Protein AF-A0A258C5B0-F1 (afdb_monomer_lite)

Foldseek 3Di:
DQDQWDWDDDPVGIDIDGDPPPPNDDDDHPVNDPFCQVVLLVLLVVVVVDPDADQAEGEEELVVDPVSDDDVVRVVVVVVSSVVSPHDDHHYYHYDPVPPDPPPPPPPDPDDDD

Structure (mmCIF, N/CA/C/O backbone):
data_AF-A0A258C5B0-F1
#
_entry.id   AF-A0A258C5B0-F1
#
loop_
_atom_site.group_PDB
_atom_site.id
_atom_site.type_symbol
_atom_site.label_atom_id
_atom_site.label_alt_id
_atom_site.label_comp_id
_atom_site.label_asym_id
_atom_site.label_entity_id
_atom_site.label_seq_id
_atom_site.pdbx_PDB_ins_code
_atom_site.Cartn_x
_atom_site.Cartn_y
_atom_site.Cartn_z
_atom_site.occupancy
_atom_site.B_iso_or_equiv
_atom_site.auth_seq_id
_atom_site.auth_comp_id
_atom_site.auth_asym_id
_atom_site.auth_atom_id
_atom_site.pdbx_PDB_model_num
ATOM 1 N N . PRO A 1 1 ? 4.968 0.214 8.448 1.00 88.44 1 PRO A N 1
ATOM 2 C CA . PRO A 1 1 ? 5.371 1.643 8.610 1.00 88.44 1 PRO A CA 1
ATOM 3 C C . PRO A 1 1 ? 6.488 1.985 7.611 1.00 88.44 1 PRO A C 1
ATOM 5 O O . PRO A 1 1 ? 7.158 1.056 7.187 1.00 88.44 1 PRO A O 1
ATOM 8 N N . ARG A 1 2 ? 6.711 3.248 7.202 1.00 89.88 2 ARG A N 1
ATOM 9 C CA . ARG A 1 2 ? 7.831 3.568 6.277 1.00 89.88 2 ARG A CA 1
ATOM 10 C C . ARG A 1 2 ? 9.208 3.454 6.939 1.00 89.88 2 ARG A C 1
ATOM 12 O O . ARG A 1 2 ? 10.142 2.991 6.307 1.00 89.88 2 ARG A O 1
ATOM 19 N N . GLY A 1 3 ? 9.292 3.819 8.212 1.00 92.31 3 GLY A N 1
ATOM 20 C CA . GLY A 1 3 ? 10.457 3.642 9.073 1.00 92.31 3 GLY A CA 1
ATOM 21 C C . GLY A 1 3 ? 10.015 3.570 10.534 1.00 92.31 3 GLY A C 1
ATOM 22 O O . GLY A 1 3 ? 8.847 3.828 10.841 1.00 92.31 3 GLY A O 1
ATOM 23 N N . LEU A 1 4 ? 10.938 3.221 11.433 1.00 93.06 4 LEU A N 1
ATOM 24 C CA . LEU A 1 4 ? 10.667 3.135 12.878 1.00 93.06 4 LEU A CA 1
ATOM 25 C C . LEU A 1 4 ? 10.450 4.510 13.526 1.00 93.06 4 LEU A C 1
ATOM 27 O O . LEU A 1 4 ? 9.771 4.622 14.545 1.00 93.06 4 LEU A O 1
ATOM 31 N N . VAL A 1 5 ? 11.000 5.559 12.914 1.00 92.06 5 VAL A N 1
ATOM 32 C CA . VAL A 1 5 ? 10.786 6.952 13.300 1.00 92.06 5 VAL A CA 1
ATOM 33 C C . VAL A 1 5 ? 10.303 7.714 12.074 1.00 92.06 5 VAL A C 1
ATOM 35 O O . VAL A 1 5 ? 10.914 7.649 11.013 1.00 92.06 5 VAL A O 1
ATOM 38 N N . SER A 1 6 ? 9.189 8.423 12.215 1.00 90.00 6 SER A N 1
ATOM 39 C CA . SER A 1 6 ? 8.648 9.320 11.196 1.00 90.00 6 SER A CA 1
ATOM 40 C C . SER A 1 6 ? 8.901 10.766 11.604 1.00 90.00 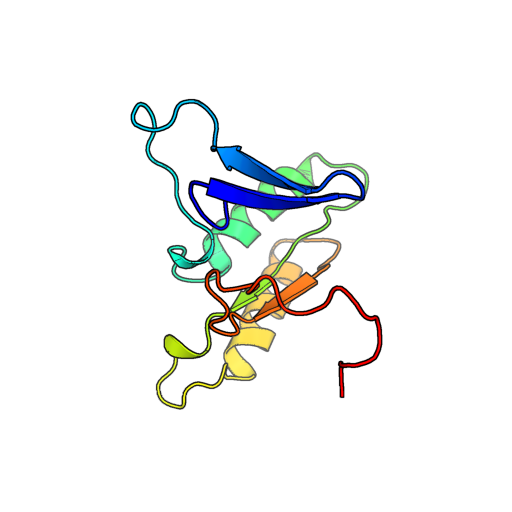6 SER A C 1
ATOM 42 O O . SER A 1 6 ? 8.522 11.163 12.706 1.00 90.00 6 SER A O 1
ATOM 44 N N . THR A 1 7 ? 9.493 11.561 10.717 1.00 88.75 7 THR A N 1
ATOM 45 C CA . THR A 1 7 ? 9.617 13.012 10.899 1.00 88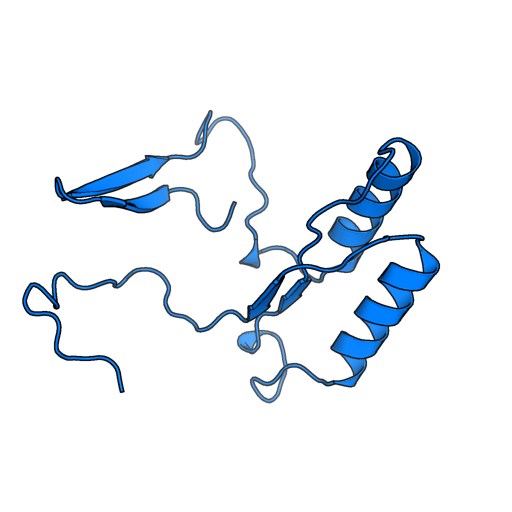.75 7 THR A CA 1
ATOM 46 C C . THR A 1 7 ? 8.403 13.700 10.281 1.00 88.75 7 THR A C 1
ATOM 48 O O . THR A 1 7 ? 8.003 13.375 9.165 1.00 88.75 7 THR A O 1
ATOM 51 N N . LYS A 1 8 ? 7.785 14.623 11.017 1.00 85.94 8 LYS A N 1
ATOM 52 C CA . LYS A 1 8 ? 6.662 15.443 10.554 1.00 85.94 8 LYS A CA 1
ATOM 53 C C . LYS A 1 8 ? 6.936 16.900 10.900 1.00 85.94 8 LYS A C 1
ATOM 55 O O . LYS A 1 8 ? 7.235 17.198 12.052 1.00 85.94 8 LYS A O 1
ATOM 60 N N . GLY A 1 9 ? 6.801 17.795 9.931 1.00 88.56 9 GLY A N 1
ATOM 61 C CA . GLY A 1 9 ? 6.827 19.236 10.171 1.00 88.56 9 GLY A CA 1
ATOM 62 C C . GLY A 1 9 ? 5.442 19.783 10.512 1.00 88.56 9 GLY A C 1
ATOM 63 O O . GLY A 1 9 ? 4.432 19.333 9.969 1.00 88.56 9 GLY A O 1
ATOM 64 N N . ASN A 1 10 ? 5.393 20.776 11.392 1.00 85.88 10 ASN A N 1
ATOM 65 C CA . ASN A 1 10 ? 4.269 21.698 11.515 1.00 85.88 10 ASN A CA 1
ATOM 66 C C . ASN A 1 10 ? 4.803 23.144 11.637 1.00 85.88 10 ASN A C 1
ATOM 68 O O . ASN A 1 10 ? 6.007 23.381 11.562 1.00 85.88 10 ASN A O 1
ATOM 72 N N . LYS A 1 11 ? 3.906 24.115 11.835 1.00 88.31 11 LYS A N 1
ATOM 73 C CA . LYS A 1 11 ? 4.256 25.539 12.008 1.00 88.31 11 LYS A CA 1
ATOM 74 C C . LYS A 1 11 ? 5.208 25.840 13.183 1.00 88.31 11 LYS A C 1
ATOM 76 O O . LYS A 1 11 ? 5.894 26.852 13.150 1.00 88.31 11 LYS A O 1
ATOM 81 N N . ASP A 1 12 ? 5.225 24.987 14.201 1.00 86.62 12 ASP A N 1
ATOM 82 C CA . ASP A 1 12 ? 5.975 25.130 15.450 1.00 86.62 12 ASP A CA 1
ATOM 83 C C . ASP A 1 12 ? 7.302 24.332 15.426 1.00 86.62 12 ASP A C 1
ATOM 85 O O . ASP A 1 12 ? 8.111 24.463 16.343 1.00 86.62 12 ASP A O 1
ATOM 89 N N . GLY A 1 13 ? 7.554 23.528 14.379 1.00 87.31 13 GLY A N 1
ATOM 90 C CA . GLY A 1 13 ? 8.830 22.844 14.148 1.00 87.31 13 GLY A CA 1
ATOM 91 C C . GLY A 1 13 ? 8.717 21.416 13.603 1.00 87.31 13 GLY A C 1
ATOM 92 O O . GLY A 1 13 ? 7.659 20.959 13.164 1.00 87.31 13 GLY A O 1
ATOM 93 N N . LEU A 1 14 ? 9.845 20.703 13.631 1.00 89.69 14 LEU A N 1
ATOM 94 C CA . LEU A 1 14 ? 9.951 19.291 13.257 1.00 89.69 14 LEU A CA 1
ATOM 95 C C . LEU A 1 14 ? 9.720 18.390 14.476 1.00 89.69 14 LEU A C 1
ATOM 97 O O . LEU A 1 14 ? 10.348 18.552 15.521 1.00 89.69 14 LEU A O 1
ATOM 101 N N . TYR A 1 15 ? 8.869 17.382 14.314 1.00 90.94 15 TYR A N 1
ATOM 102 C CA . TYR A 1 15 ? 8.544 16.395 15.339 1.00 90.94 15 TYR A CA 1
ATOM 103 C C . TYR A 1 15 ? 8.900 15.000 14.858 1.00 90.94 15 TYR A C 1
ATOM 105 O O . TYR A 1 15 ? 8.614 14.619 13.722 1.00 90.94 15 TYR A O 1
ATOM 113 N N . LYS A 1 16 ? 9.490 14.211 15.754 1.00 91.38 16 LYS A N 1
ATOM 114 C CA . LYS A 1 16 ? 9.814 12.807 15.510 1.00 91.38 16 LYS A CA 1
ATOM 115 C C . LYS A 1 16 ? 8.806 11.930 16.241 1.00 91.38 16 LYS A C 1
ATOM 117 O O . LYS A 1 16 ? 8.679 12.008 17.459 1.00 91.38 16 LYS A O 1
ATOM 122 N N . GLN A 1 17 ? 8.087 11.104 15.491 1.00 92.50 17 GLN A N 1
ATOM 123 C CA . GLN A 1 17 ? 7.132 10.132 16.009 1.00 92.50 17 GLN A CA 1
ATOM 124 C C . GLN A 1 17 ? 7.715 8.728 15.860 1.00 92.50 17 GLN A C 1
ATOM 126 O O . GLN A 1 17 ? 7.992 8.288 14.746 1.00 92.50 17 GLN A O 1
ATOM 131 N N . VAL A 1 18 ? 7.879 8.025 16.976 1.00 94.25 18 VAL A N 1
ATOM 132 C CA . VAL A 1 18 ? 8.341 6.631 16.993 1.00 94.25 18 VAL A CA 1
ATOM 133 C C . VAL A 1 18 ? 7.141 5.691 16.851 1.00 94.25 18 VAL A C 1
ATOM 135 O O . VAL A 1 18 ? 6.038 6.017 17.297 1.00 94.25 18 VAL A O 1
ATOM 138 N N . VAL A 1 19 ? 7.337 4.537 16.211 1.00 94.31 19 VAL A N 1
ATOM 139 C CA . VAL A 1 19 ? 6.328 3.469 16.187 1.00 94.31 19 VAL A CA 1
ATOM 140 C C . VAL A 1 19 ? 6.035 2.954 17.610 1.00 94.31 19 VAL A C 1
ATOM 142 O O . VAL A 1 19 ? 6.938 2.943 18.450 1.00 94.31 19 VAL A O 1
ATOM 145 N N . PRO A 1 20 ? 4.795 2.531 17.915 1.00 96.31 20 PRO A N 1
ATOM 146 C CA . PRO A 1 20 ? 4.462 1.954 19.219 1.00 96.31 20 PRO A CA 1
ATOM 147 C C . PRO A 1 20 ? 5.304 0.712 19.541 1.00 96.31 20 PRO A C 1
ATOM 149 O O . PRO A 1 20 ? 5.670 -0.026 18.631 1.00 96.31 20 PRO A O 1
ATOM 152 N N . GLU A 1 21 ? 5.581 0.469 20.826 1.00 95.31 21 GLU A N 1
ATOM 153 C CA . GLU A 1 21 ? 6.222 -0.772 21.310 1.00 95.31 21 GLU A CA 1
ATOM 154 C C . GLU A 1 21 ? 7.555 -1.113 20.611 1.00 95.31 21 GLU A C 1
ATOM 156 O O . GLU A 1 21 ? 7.907 -2.276 20.401 1.00 95.31 21 GLU A O 1
ATOM 161 N N . ILE A 1 22 ? 8.325 -0.080 20.245 1.00 92.38 22 ILE A N 1
ATOM 162 C CA . ILE A 1 22 ? 9.625 -0.250 19.591 1.00 92.38 22 ILE A CA 1
ATOM 163 C C . ILE A 1 22 ? 10.552 -1.158 20.418 1.00 92.38 22 ILE A C 1
ATOM 165 O O . ILE A 1 22 ? 10.737 -0.960 21.619 1.00 92.38 22 ILE A O 1
ATOM 169 N N . GLY A 1 23 ? 11.134 -2.166 19.765 1.00 91.25 23 GLY A N 1
ATOM 170 C CA . GLY A 1 23 ? 12.023 -3.147 20.397 1.00 91.25 23 GLY A CA 1
ATOM 171 C C . GLY A 1 23 ? 11.317 -4.289 21.137 1.00 91.25 23 GLY A C 1
ATOM 172 O O . GLY A 1 23 ? 12.004 -5.174 21.635 1.00 91.25 23 GLY A O 1
ATOM 173 N N . GLN A 1 24 ? 9.981 -4.290 21.205 1.00 95.56 24 GLN A N 1
ATOM 174 C CA . GLN A 1 24 ? 9.192 -5.397 21.768 1.00 95.56 24 GLN A CA 1
ATOM 175 C C . GLN A 1 24 ? 8.456 -6.204 20.694 1.00 95.56 24 GLN A C 1
ATOM 177 O O . GLN A 1 24 ? 8.175 -7.381 20.905 1.00 95.56 24 GLN A O 1
ATOM 182 N N . VAL A 1 25 ? 8.157 -5.580 19.551 1.00 95.00 25 VAL A N 1
ATOM 183 C CA . VAL A 1 25 ? 7.488 -6.215 18.412 1.00 95.00 25 VAL A CA 1
ATOM 184 C C . VAL A 1 25 ? 8.295 -6.046 17.130 1.00 95.00 25 VAL A C 1
ATOM 186 O O . VAL A 1 25 ? 8.948 -5.018 16.917 1.00 95.00 25 VAL A O 1
ATOM 189 N N . ASP A 1 26 ? 8.200 -7.046 16.258 1.00 94.38 26 ASP A N 1
ATOM 190 C CA . ASP A 1 26 ? 8.834 -7.035 14.945 1.00 94.38 26 ASP A CA 1
ATOM 191 C C . ASP A 1 26 ? 7.915 -6.363 13.920 1.00 94.38 26 ASP A C 1
ATOM 193 O O . ASP A 1 26 ? 6.804 -6.821 13.643 1.00 94.38 26 ASP A O 1
ATOM 197 N N . TYR A 1 27 ? 8.383 -5.254 13.349 1.00 96.19 27 TYR A N 1
ATOM 198 C CA . TYR A 1 27 ? 7.671 -4.530 12.300 1.00 96.19 27 TYR A CA 1
ATOM 199 C C . TYR A 1 27 ? 8.156 -4.948 10.914 1.00 96.19 27 TYR A C 1
ATOM 201 O O . TYR A 1 27 ? 9.349 -4.907 10.634 1.00 96.19 27 TYR A O 1
ATOM 209 N N . GLU A 1 28 ? 7.218 -5.206 10.004 1.00 96.06 28 GLU A N 1
ATOM 210 C CA . GLU A 1 28 ? 7.494 -5.198 8.566 1.00 96.06 28 GLU A CA 1
ATOM 211 C C . GLU A 1 28 ? 7.411 -3.748 8.050 1.00 96.06 28 GLU A C 1
ATOM 213 O O . GLU A 1 28 ? 6.358 -3.087 8.120 1.00 96.06 28 GLU A O 1
ATOM 218 N N . LEU A 1 29 ? 8.539 -3.198 7.586 1.00 95.56 29 LEU A N 1
ATOM 219 C CA . LEU A 1 29 ? 8.563 -1.854 7.011 1.00 95.56 29 LEU A CA 1
ATOM 220 C C . LEU A 1 29 ? 8.118 -1.883 5.548 1.00 95.56 29 LEU A C 1
ATOM 222 O O . LEU A 1 29 ? 8.274 -2.872 4.840 1.00 95.56 29 LEU A O 1
ATOM 226 N N . LEU A 1 30 ? 7.576 -0.759 5.073 1.00 95.50 30 LEU A N 1
ATOM 227 C CA . LEU A 1 30 ? 6.985 -0.644 3.736 1.00 95.50 30 LEU A CA 1
ATOM 228 C C . LEU A 1 30 ? 7.950 -1.094 2.635 1.00 95.50 30 LEU A C 1
ATOM 230 O O . LEU A 1 30 ? 7.545 -1.783 1.706 1.00 95.50 30 LEU A O 1
ATOM 234 N N . TRP A 1 31 ? 9.210 -0.674 2.744 1.00 94.62 31 TRP A N 1
ATOM 235 C CA . TRP A 1 31 ? 10.240 -0.952 1.751 1.00 94.62 31 TRP A CA 1
ATOM 236 C C . TRP A 1 31 ? 11.005 -2.249 2.009 1.00 94.62 31 TRP A C 1
ATOM 238 O O . TRP A 1 31 ? 11.903 -2.556 1.230 1.00 94.62 31 TRP A O 1
ATOM 248 N N . ASP A 1 32 ? 10.640 -3.016 3.041 1.00 94.31 32 ASP A N 1
ATOM 249 C CA . ASP A 1 32 ? 11.126 -4.384 3.249 1.00 94.31 32 ASP A CA 1
ATOM 250 C C . ASP A 1 32 ? 10.233 -5.389 2.506 1.00 94.31 32 ASP A C 1
ATOM 252 O O . ASP A 1 32 ? 10.737 -6.366 1.948 1.00 94.31 32 ASP A O 1
ATOM 256 N N . ILE A 1 33 ? 8.934 -5.084 2.374 1.00 95.75 33 ILE A N 1
ATOM 257 C CA . ILE A 1 33 ? 7.94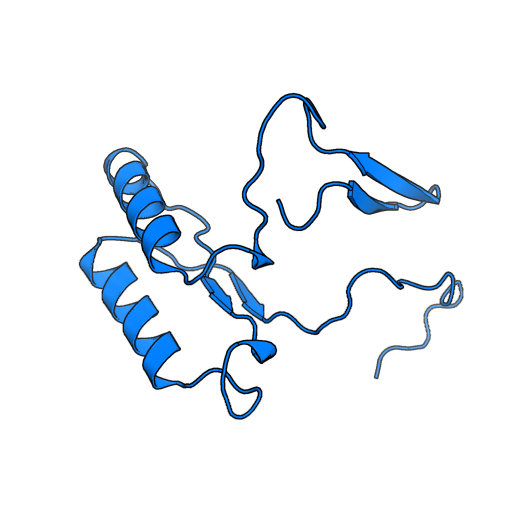1 -5.900 1.658 1.00 95.75 33 ILE A CA 1
ATOM 258 C C . ILE A 1 33 ? 8.443 -6.245 0.239 1.00 95.75 33 ILE A C 1
ATOM 260 O O . ILE A 1 33 ? 8.818 -5.347 -0.520 1.00 95.75 33 ILE A O 1
ATOM 264 N N . PRO A 1 34 ? 8.460 -7.531 -0.174 1.00 94.81 34 PRO A N 1
ATOM 265 C CA . PRO A 1 34 ? 9.007 -7.961 -1.464 1.00 94.81 34 PRO A CA 1
ATOM 266 C C . PRO A 1 34 ? 8.236 -7.415 -2.674 1.00 94.81 34 PRO A C 1
ATOM 268 O O . PRO A 1 34 ? 8.848 -7.033 -3.670 1.00 94.81 34 PRO A O 1
ATOM 271 N N . ASN A 1 35 ? 6.902 -7.411 -2.596 1.00 95.69 35 ASN A N 1
ATOM 272 C CA . ASN A 1 35 ? 5.973 -7.014 -3.658 1.00 95.69 35 ASN A CA 1
ATOM 273 C C . ASN A 1 35 ? 4.564 -6.745 -3.085 1.00 95.69 35 ASN A C 1
ATOM 275 O O . ASN A 1 35 ? 4.298 -7.024 -1.918 1.00 95.69 35 ASN A O 1
ATOM 279 N N . ASN A 1 36 ? 3.631 -6.254 -3.908 1.00 97.94 36 ASN A N 1
ATOM 280 C CA . ASN A 1 36 ? 2.290 -5.874 -3.445 1.00 97.94 36 ASN A CA 1
ATOM 281 C C . ASN A 1 36 ? 1.346 -7.056 -3.156 1.00 97.94 36 ASN A C 1
ATOM 283 O O . ASN A 1 36 ? 0.292 -6.840 -2.561 1.00 97.94 36 ASN A O 1
ATOM 287 N N . ARG A 1 37 ? 1.676 -8.295 -3.549 1.00 97.94 37 ARG A N 1
ATOM 288 C CA . ARG A 1 37 ? 0.725 -9.421 -3.541 1.00 97.94 37 ARG A CA 1
ATOM 289 C C . ARG A 1 37 ? 0.122 -9.683 -2.161 1.00 97.94 37 ARG A C 1
ATOM 291 O O . ARG A 1 37 ? -1.099 -9.718 -2.046 1.00 97.94 37 ARG A O 1
ATOM 298 N N . GLY A 1 38 ? 0.957 -9.845 -1.134 1.00 98.00 38 GLY A N 1
ATOM 299 C CA . GLY A 1 38 ? 0.480 -10.149 0.222 1.00 98.00 38 GLY A CA 1
ATOM 300 C C . GLY A 1 38 ? -0.407 -9.035 0.783 1.00 98.00 38 GLY A C 1
ATOM 301 O O . GLY A 1 38 ? -1.477 -9.296 1.326 1.00 98.00 38 GLY A O 1
ATOM 302 N N . TYR A 1 39 ? -0.018 -7.778 0.559 1.00 98.38 39 TYR A N 1
ATOM 303 C CA . TYR A 1 39 ? -0.819 -6.618 0.947 1.00 98.38 39 TYR A CA 1
ATOM 304 C C . TYR A 1 39 ? -2.179 -6.579 0.225 1.00 98.38 39 TYR A C 1
ATOM 306 O O . TYR A 1 39 ? -3.207 -6.386 0.872 1.00 98.38 39 TYR A O 1
ATOM 314 N N . LEU A 1 40 ? -2.210 -6.808 -1.093 1.00 98.56 40 LEU A N 1
ATOM 315 C CA . LEU A 1 40 ? -3.455 -6.835 -1.871 1.00 98.56 40 LEU A CA 1
ATOM 316 C C . LEU A 1 40 ? -4.384 -7.976 -1.428 1.00 98.56 40 LEU A C 1
ATOM 318 O O . LEU A 1 40 ? -5.593 -7.776 -1.333 1.00 98.56 40 LEU A O 1
ATOM 322 N N . GLU A 1 41 ? -3.841 -9.150 -1.103 1.00 98.56 41 GLU A N 1
ATOM 323 C CA . GLU A 1 41 ? -4.617 -10.272 -0.559 1.00 98.56 41 GLU A CA 1
ATOM 324 C C . GLU A 1 41 ? -5.250 -9.918 0.798 1.00 98.56 41 GLU A C 1
ATOM 326 O O . GLU A 1 41 ? -6.441 -10.163 0.999 1.00 98.56 41 GLU A O 1
ATOM 331 N N . LEU A 1 42 ? -4.509 -9.261 1.698 1.00 98.62 42 LEU A N 1
ATOM 332 C CA . LEU A 1 42 ? -5.051 -8.785 2.976 1.00 98.62 42 LEU A CA 1
ATOM 333 C C . LEU A 1 42 ? -6.163 -7.749 2.779 1.00 98.62 42 LEU A C 1
ATOM 335 O O . LEU A 1 42 ? -7.217 -7.847 3.409 1.00 98.62 42 LEU A O 1
ATOM 339 N N . VAL A 1 43 ? -5.963 -6.778 1.885 1.00 98.62 43 VAL A N 1
ATOM 340 C CA . VAL A 1 43 ? -6.988 -5.772 1.580 1.00 98.62 43 VAL A CA 1
ATOM 341 C C . VAL A 1 43 ? -8.234 -6.417 0.981 1.00 98.62 43 VAL A C 1
ATOM 343 O O . VAL A 1 43 ? -9.343 -6.048 1.358 1.00 98.62 43 VAL A O 1
ATOM 346 N N . ALA A 1 44 ? -8.088 -7.414 0.109 1.00 98.44 44 ALA A N 1
ATOM 347 C CA . ALA A 1 44 ? -9.222 -8.149 -0.442 1.00 98.44 44 ALA A CA 1
ATOM 348 C C . ALA A 1 44 ? -10.021 -8.897 0.638 1.00 98.44 44 ALA A C 1
ATOM 350 O O . ALA A 1 44 ? -11.254 -8.874 0.628 1.00 98.44 44 ALA A O 1
ATOM 351 N N . ILE A 1 45 ? -9.336 -9.501 1.617 1.00 98.50 45 ILE A N 1
ATOM 352 C CA . ILE A 1 45 ? -9.987 -10.131 2.775 1.00 98.50 45 ILE A CA 1
ATOM 353 C C . ILE A 1 45 ? -10.785 -9.094 3.576 1.00 98.50 45 ILE A C 1
ATOM 355 O O . ILE A 1 45 ? -11.930 -9.362 3.937 1.00 98.50 45 ILE A O 1
ATOM 359 N N . MET A 1 46 ? -10.228 -7.901 3.813 1.00 98.56 46 MET A N 1
ATOM 360 C CA . MET A 1 46 ? -10.953 -6.807 4.476 1.00 98.56 46 MET A CA 1
ATOM 361 C C . MET A 1 46 ? -12.155 -6.344 3.643 1.00 98.56 46 MET A C 1
ATOM 363 O O . MET A 1 46 ? -13.250 -6.164 4.175 1.00 98.56 46 MET A O 1
ATOM 367 N N . GLN A 1 47 ? -11.978 -6.200 2.326 1.00 98.25 47 GLN A N 1
ATOM 368 C CA . GLN A 1 47 ? -12.985 -5.687 1.396 1.00 98.25 47 GLN A CA 1
ATOM 369 C C . GLN A 1 47 ? -14.264 -6.534 1.369 1.00 98.25 47 GLN A C 1
ATOM 371 O O . GLN A 1 47 ? -15.331 -5.991 1.080 1.00 98.25 47 GLN A O 1
ATOM 376 N N . LYS A 1 48 ? -14.180 -7.823 1.732 1.00 98.38 48 LYS A N 1
ATOM 377 C CA . LYS A 1 48 ? -15.338 -8.710 1.935 1.00 98.38 48 LYS A CA 1
ATOM 378 C C . LYS A 1 48 ? -16.340 -8.170 2.962 1.00 98.38 48 LYS A C 1
ATOM 380 O O . LYS A 1 48 ? -17.529 -8.443 2.836 1.00 98.38 48 LYS A O 1
ATOM 385 N N . PHE A 1 49 ? -15.863 -7.443 3.970 1.00 98.50 49 PHE A N 1
ATOM 386 C CA . PHE A 1 49 ? -16.669 -6.955 5.093 1.00 98.50 49 PHE A CA 1
ATOM 387 C C . PHE A 1 49 ? -16.794 -5.426 5.131 1.00 98.50 49 PHE A C 1
ATOM 389 O O . PHE A 1 49 ? -17.514 -4.896 5.969 1.00 98.50 49 PHE A O 1
ATOM 396 N N . VAL A 1 50 ? -16.097 -4.712 4.242 1.00 98.25 50 VAL A N 1
ATOM 397 C CA . VAL A 1 50 ? -16.191 -3.253 4.122 1.00 98.25 50 VAL A CA 1
ATOM 398 C C . VAL A 1 50 ? -17.272 -2.892 3.105 1.00 98.25 50 VAL A C 1
ATOM 400 O O . VAL A 1 50 ? -17.143 -3.184 1.911 1.00 98.25 50 VAL A O 1
ATOM 403 N N . ASP A 1 51 ? -18.308 -2.197 3.579 1.00 97.81 51 ASP A N 1
ATOM 404 C CA . ASP A 1 51 ? -19.461 -1.790 2.766 1.00 97.81 51 ASP A CA 1
ATOM 405 C C . ASP A 1 51 ? -19.044 -0.930 1.563 1.00 97.81 51 ASP A C 1
ATOM 407 O O . ASP A 1 51 ? -19.412 -1.200 0.415 1.00 97.81 51 ASP A O 1
ATOM 411 N N . GLN A 1 52 ? -18.211 0.083 1.819 1.00 97.81 52 GLN A N 1
ATOM 412 C CA . GLN A 1 52 ? -17.677 0.988 0.801 1.00 97.81 52 GLN A CA 1
ATOM 413 C C . GLN A 1 52 ? -16.370 0.439 0.211 1.00 97.81 52 GLN A C 1
ATOM 415 O O . GLN A 1 52 ? -16.299 -0.731 -0.156 1.00 97.81 52 GLN A O 1
ATOM 420 N N . SER A 1 53 ? -15.332 1.264 0.093 1.00 97.88 53 SER A N 1
ATOM 421 C CA . SER A 1 53 ? -14.035 0.902 -0.475 1.00 97.88 53 SER A CA 1
ATOM 422 C C . SER A 1 53 ? -12.900 1.186 0.506 1.00 97.88 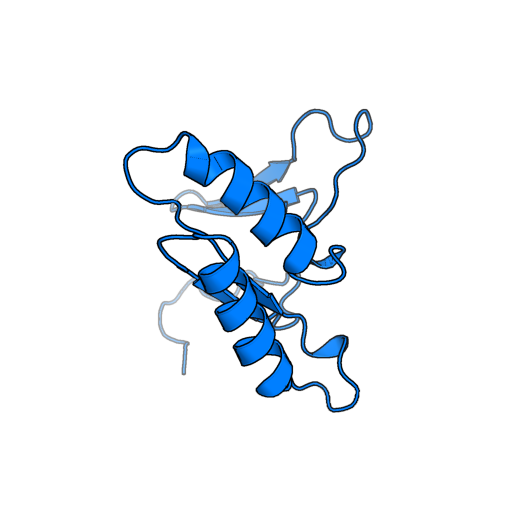53 SER A C 1
ATOM 424 O O . SER A 1 53 ? -13.103 1.812 1.546 1.00 97.88 53 SER A O 1
ATOM 426 N N . ILE A 1 54 ? -11.699 0.737 0.157 1.00 98.44 54 ILE A N 1
ATOM 427 C CA . ILE A 1 54 ? -10.466 0.953 0.913 1.00 98.44 54 ILE A CA 1
ATOM 428 C C . ILE A 1 54 ? -9.501 1.772 0.049 1.00 98.44 54 ILE A C 1
ATOM 430 O O . ILE A 1 54 ? -9.337 1.503 -1.144 1.00 98.44 54 ILE A O 1
ATOM 434 N N . SER A 1 55 ? -8.832 2.757 0.656 1.00 98.25 55 SER A N 1
ATOM 435 C CA . SER A 1 55 ? -7.752 3.533 0.029 1.00 98.25 55 SER A CA 1
ATOM 436 C C . SER A 1 55 ? -6.480 2.687 -0.117 1.00 98.25 55 SER A C 1
ATOM 438 O O . SER A 1 55 ? -5.488 2.884 0.583 1.00 98.25 55 SER A O 1
ATOM 440 N N . THR A 1 56 ? -6.547 1.697 -1.003 1.00 98.31 56 THR A N 1
ATOM 441 C CA . THR A 1 56 ? -5.520 0.677 -1.232 1.00 98.31 56 THR A CA 1
ATOM 442 C C . THR A 1 56 ? -4.338 1.265 -1.984 1.00 98.31 56 THR A C 1
ATOM 444 O O . THR A 1 56 ? -4.509 1.760 -3.093 1.00 98.31 56 THR A O 1
ATOM 447 N N . ASN A 1 57 ? -3.130 1.180 -1.435 1.00 98.00 57 ASN A N 1
ATOM 448 C CA . ASN A 1 57 ? -1.936 1.676 -2.122 1.00 98.00 57 ASN A CA 1
ATOM 449 C C . ASN A 1 57 ? -1.195 0.552 -2.858 1.00 98.00 57 ASN A C 1
ATOM 451 O O . ASN A 1 57 ? -1.271 -0.610 -2.476 1.00 98.00 57 ASN A O 1
ATOM 455 N N . THR A 1 58 ? -0.414 0.908 -3.871 1.00 97.94 58 THR A N 1
ATOM 456 C CA . THR A 1 58 ? 0.582 0.018 -4.489 1.00 97.94 58 THR A CA 1
ATOM 457 C C . THR A 1 58 ? 1.952 0.661 -4.374 1.00 97.94 58 THR A C 1
ATOM 459 O O . THR A 1 58 ? 2.066 1.868 -4.578 1.00 97.94 58 THR A O 1
ATOM 462 N N . ASN A 1 59 ? 2.981 -0.111 -4.043 1.00 97.31 59 ASN A N 1
ATOM 463 C CA . ASN A 1 59 ? 4.309 0.406 -3.727 1.00 97.31 59 ASN A CA 1
ATOM 464 C C . ASN A 1 59 ? 5.362 -0.294 -4.584 1.00 97.31 59 ASN A C 1
ATOM 466 O O . ASN A 1 59 ? 5.311 -1.513 -4.752 1.00 97.31 59 ASN A O 1
ATOM 470 N N . TYR A 1 60 ? 6.313 0.474 -5.107 1.00 96.38 60 TYR A N 1
ATOM 471 C CA . TYR A 1 60 ? 7.365 -0.031 -5.978 1.00 96.38 60 TYR A CA 1
ATOM 472 C C . TYR A 1 60 ? 8.690 0.647 -5.646 1.00 96.38 60 TYR A C 1
ATOM 474 O O . TYR A 1 60 ? 8.774 1.869 -5.558 1.00 96.38 60 TYR A O 1
ATOM 482 N N . ASP A 1 61 ? 9.732 -0.156 -5.475 1.00 95.19 61 ASP A N 1
ATOM 483 C CA . ASP A 1 61 ? 11.099 0.322 -5.289 1.00 95.19 61 ASP A CA 1
ATOM 484 C C . ASP A 1 61 ? 11.880 0.069 -6.589 1.00 95.19 61 ASP A C 1
ATOM 486 O O . ASP A 1 61 ? 12.169 -1.093 -6.898 1.00 95.19 61 ASP A O 1
ATOM 490 N N . PRO A 1 62 ? 12.196 1.111 -7.386 1.00 94.06 62 PRO A N 1
ATOM 491 C CA . PRO A 1 62 ? 12.913 0.950 -8.646 1.00 94.06 62 PRO A CA 1
ATOM 492 C C . PRO A 1 62 ? 14.273 0.262 -8.487 1.00 94.06 62 PRO A C 1
ATOM 494 O O . PRO A 1 62 ? 14.686 -0.454 -9.397 1.00 94.06 62 PRO A O 1
ATOM 497 N N . ALA A 1 63 ? 14.934 0.406 -7.330 1.00 92.06 63 ALA A N 1
ATOM 498 C CA . ALA A 1 63 ? 16.240 -0.198 -7.060 1.00 92.06 63 ALA A CA 1
ATOM 499 C C . ALA A 1 63 ? 16.203 -1.736 -7.007 1.00 92.06 63 ALA A C 1
ATOM 501 O O . ALA A 1 63 ? 17.242 -2.386 -7.094 1.00 92.06 63 ALA A O 1
ATOM 502 N N . ARG A 1 64 ? 15.010 -2.336 -6.892 1.00 90.50 64 ARG A N 1
ATOM 503 C CA . ARG A 1 64 ? 14.819 -3.795 -6.896 1.00 90.50 64 ARG A CA 1
ATOM 504 C C . ARG A 1 64 ? 14.755 -4.405 -8.297 1.00 90.50 64 ARG A C 1
ATOM 506 O O . ARG A 1 64 ? 14.685 -5.625 -8.427 1.00 90.50 64 ARG A O 1
ATOM 513 N N . PHE A 1 65 ? 14.766 -3.581 -9.341 1.00 91.38 65 PHE A N 1
ATOM 514 C CA . PHE A 1 65 ? 14.687 -4.015 -10.732 1.00 91.38 65 PHE A CA 1
ATOM 515 C C . PHE A 1 65 ? 16.008 -3.726 -11.451 1.00 91.38 65 PHE A C 1
ATOM 517 O O . PHE A 1 65 ? 16.644 -2.707 -11.195 1.00 91.38 65 PHE A O 1
ATOM 524 N N . ALA A 1 66 ? 16.409 -4.612 -12.368 1.00 85.94 66 ALA A N 1
ATOM 525 C CA . ALA A 1 66 ? 17.734 -4.593 -12.999 1.00 85.94 66 ALA A CA 1
ATOM 526 C C . ALA A 1 66 ? 18.108 -3.245 -13.650 1.00 85.94 66 ALA A C 1
ATOM 528 O O . ALA A 1 66 ? 19.253 -2.817 -13.544 1.00 85.94 66 ALA A O 1
ATOM 529 N N . ASP A 1 67 ? 17.138 -2.554 -14.255 1.00 88.19 67 ASP A N 1
ATOM 530 C CA . ASP A 1 67 ? 17.354 -1.277 -14.952 1.00 88.19 67 ASP A CA 1
ATOM 531 C C . ASP A 1 67 ? 17.052 -0.042 -14.085 1.00 88.19 67 ASP A C 1
ATOM 533 O O . ASP A 1 67 ? 16.940 1.071 -14.604 1.00 88.19 67 ASP A O 1
ATOM 537 N N . GLY A 1 68 ? 16.829 -0.216 -12.775 1.00 89.69 68 GLY A N 1
ATOM 538 C CA . GLY A 1 68 ? 16.402 0.875 -11.893 1.00 89.69 68 GLY A CA 1
ATOM 539 C C . GLY A 1 68 ? 15.027 1.445 -12.265 1.00 89.69 68 GLY A C 1
ATOM 540 O O . GLY A 1 68 ? 14.722 2.599 -11.967 1.00 89.69 68 GLY A O 1
ATOM 541 N N . ARG A 1 69 ? 14.211 0.672 -12.991 1.00 89.75 69 ARG A N 1
ATOM 542 C CA . ARG A 1 69 ? 12.893 1.063 -13.504 1.00 89.75 69 ARG A CA 1
ATOM 543 C C . ARG A 1 69 ? 11.896 -0.046 -13.243 1.00 89.75 69 ARG A C 1
ATOM 545 O O . ARG A 1 69 ? 12.194 -1.217 -13.454 1.00 89.75 69 ARG A O 1
ATOM 552 N N . VAL A 1 70 ? 10.688 0.337 -12.847 1.00 93.31 70 VAL A N 1
ATOM 553 C CA . VAL A 1 70 ? 9.597 -0.611 -12.622 1.00 93.31 70 VAL A CA 1
ATOM 554 C C . VAL A 1 70 ? 9.021 -1.040 -13.978 1.00 93.31 70 VAL A C 1
ATOM 556 O O . VAL A 1 70 ? 8.530 -0.183 -14.719 1.00 93.31 70 VAL A O 1
ATOM 559 N N . PRO A 1 71 ? 9.055 -2.335 -14.344 1.00 95.38 71 PRO A N 1
ATOM 560 C CA . PRO A 1 71 ? 8.489 -2.787 -15.608 1.00 95.38 71 PRO A CA 1
ATOM 561 C C . PRO A 1 71 ? 6.969 -2.600 -15.627 1.00 95.38 71 PRO A C 1
ATOM 563 O O . PRO A 1 71 ? 6.277 -3.019 -14.699 1.00 95.38 71 PRO A O 1
ATOM 566 N N . VAL A 1 72 ? 6.422 -2.064 -16.723 1.00 95.75 72 VAL A N 1
ATOM 567 C CA . VAL A 1 72 ? 4.962 -1.890 -16.900 1.00 95.75 72 VAL A CA 1
ATOM 568 C C . VAL A 1 72 ? 4.213 -3.217 -16.739 1.00 95.75 72 VAL A C 1
ATOM 570 O O . VAL A 1 72 ? 3.103 -3.244 -16.215 1.00 95.75 72 VAL A O 1
ATOM 573 N N . GLN A 1 73 ? 4.840 -4.331 -17.124 1.00 96.50 73 GLN A N 1
ATOM 574 C CA . GLN A 1 73 ? 4.290 -5.670 -16.928 1.00 96.50 73 GLN A CA 1
ATOM 575 C C . GLN A 1 73 ? 3.945 -5.955 -15.458 1.00 96.50 73 GLN A C 1
ATOM 577 O O . GLN A 1 73 ? 2.882 -6.511 -15.197 1.00 96.50 73 GLN A O 1
ATOM 582 N N . VAL A 1 74 ? 4.795 -5.552 -14.508 1.00 95.88 74 VAL A N 1
ATOM 583 C CA . VAL A 1 74 ? 4.549 -5.747 -13.069 1.00 95.88 74 VAL A CA 1
ATOM 584 C C . VAL A 1 74 ? 3.349 -4.913 -12.622 1.00 95.88 74 VAL A C 1
ATOM 586 O O . VAL A 1 74 ? 2.460 -5.422 -11.946 1.00 95.88 74 VAL A O 1
ATOM 589 N N . LEU A 1 75 ? 3.264 -3.661 -13.081 1.00 96.88 75 LEU A N 1
ATOM 590 C CA . LEU A 1 75 ? 2.148 -2.765 -12.758 1.00 96.88 75 LEU A CA 1
ATOM 591 C C . LEU A 1 75 ? 0.803 -3.327 -13.233 1.00 96.88 75 LEU A C 1
ATOM 593 O O . LEU A 1 75 ? -0.187 -3.306 -12.504 1.00 96.88 75 LEU A O 1
ATOM 597 N N . LEU A 1 76 ? 0.769 -3.850 -14.461 1.00 98.00 76 LEU A N 1
ATOM 598 C CA . LEU A 1 76 ? -0.432 -4.450 -15.038 1.00 98.00 76 LEU A CA 1
ATOM 599 C C . LEU A 1 76 ? -0.800 -5.772 -14.357 1.00 98.00 76 LEU A C 1
ATOM 601 O O . LEU A 1 76 ? -1.986 -6.061 -14.204 1.00 98.00 76 LEU A O 1
ATOM 605 N N . GLN A 1 77 ? 0.187 -6.562 -13.929 1.00 98.12 77 GLN A N 1
ATOM 606 C CA . GLN A 1 77 ? -0.049 -7.780 -13.152 1.00 98.12 77 GLN A CA 1
ATOM 607 C C . GLN A 1 77 ? -0.681 -7.467 -11.794 1.00 98.12 77 GLN A C 1
ATOM 609 O O . GLN A 1 77 ? -1.668 -8.109 -11.435 1.00 98.12 77 GLN A O 1
ATOM 614 N N . ASP A 1 78 ? -0.176 -6.461 -11.079 1.00 98.25 78 ASP A N 1
ATOM 615 C CA . ASP A 1 78 ? -0.732 -6.036 -9.791 1.00 98.25 78 ASP A CA 1
ATOM 616 C C . ASP A 1 78 ? -2.142 -5.447 -9.952 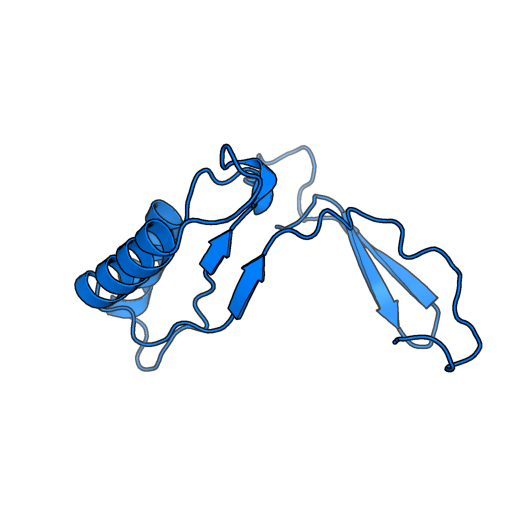1.00 98.25 78 ASP A C 1
ATOM 618 O O . ASP A 1 78 ? -3.038 -5.756 -9.164 1.00 98.25 78 ASP A O 1
ATOM 622 N N . LEU A 1 79 ? -2.387 -4.676 -11.018 1.00 98.38 79 LEU A N 1
ATOM 623 C CA . LEU A 1 79 ? -3.723 -4.175 -11.351 1.00 98.38 79 LEU A CA 1
ATOM 624 C C . LEU A 1 79 ? -4.707 -5.318 -11.652 1.00 98.38 79 LEU A C 1
ATOM 626 O O . LEU A 1 79 ? -5.821 -5.342 -11.124 1.00 98.38 79 LEU A O 1
ATOM 630 N N . ALA A 1 80 ? -4.301 -6.283 -12.480 1.00 98.50 80 ALA A N 1
ATOM 631 C CA . ALA A 1 80 ? -5.122 -7.444 -12.811 1.00 98.50 80 ALA A CA 1
ATOM 632 C C . ALA A 1 80 ? -5.382 -8.327 -11.581 1.00 98.50 80 ALA A C 1
ATOM 634 O O . ALA A 1 80 ? -6.484 -8.853 -11.417 1.00 98.50 80 ALA A O 1
ATOM 635 N N . LEU A 1 81 ? -4.392 -8.467 -10.694 1.00 98.50 81 LEU A N 1
ATOM 636 C CA . LEU A 1 81 ? -4.538 -9.167 -9.424 1.00 98.50 81 LEU A CA 1
ATOM 637 C C . LEU A 1 81 ? -5.544 -8.457 -8.511 1.00 98.50 81 LEU A C 1
ATOM 639 O O . LEU A 1 81 ? -6.441 -9.115 -7.987 1.00 98.50 81 LEU A O 1
ATOM 643 N N . ALA A 1 82 ? -5.436 -7.136 -8.354 1.00 98.56 82 ALA A N 1
ATOM 644 C CA . ALA A 1 82 ? -6.370 -6.350 -7.550 1.00 98.56 82 ALA A CA 1
ATOM 645 C C . ALA A 1 82 ? -7.814 -6.514 -8.046 1.00 98.56 82 ALA A C 1
ATOM 647 O O . ALA A 1 82 ? -8.717 -6.786 -7.251 1.00 98.56 82 ALA A O 1
ATOM 648 N N . TYR A 1 83 ? -8.013 -6.447 -9.367 1.00 98.50 83 TYR A N 1
ATOM 649 C CA . TYR A 1 83 ? -9.311 -6.697 -9.990 1.00 98.50 83 TYR A CA 1
ATOM 650 C C . TYR A 1 83 ? -9.814 -8.121 -9.716 1.00 98.50 83 TYR A C 1
ATOM 652 O O . TYR A 1 83 ? -10.945 -8.308 -9.269 1.00 98.50 83 TYR A O 1
ATOM 660 N N . LYS A 1 84 ? -8.960 -9.135 -9.913 1.00 98.56 84 LYS A N 1
ATOM 661 C CA . LYS A 1 84 ? -9.294 -10.547 -9.668 1.00 98.56 84 LYS A CA 1
ATOM 662 C C . LYS A 1 84 ? -9.729 -10.808 -8.223 1.00 98.56 84 LYS A C 1
ATOM 664 O O . LYS A 1 84 ? -10.593 -11.649 -7.993 1.00 98.56 84 LYS A O 1
ATOM 669 N N . LEU A 1 85 ? -9.117 -10.122 -7.262 1.00 98.38 85 LEU A N 1
ATOM 670 C CA . LEU A 1 85 ? -9.398 -10.278 -5.836 1.00 98.38 85 LEU A CA 1
ATOM 671 C C . LEU A 1 85 ? -10.624 -9.480 -5.356 1.00 98.38 85 LEU A C 1
ATOM 673 O O . LEU A 1 85 ? -11.021 -9.624 -4.203 1.00 98.38 85 LEU A O 1
ATOM 677 N N . GLY A 1 86 ? -11.237 -8.657 -6.213 1.00 98.19 86 GLY A N 1
ATOM 678 C CA . GLY A 1 86 ? -12.407 -7.851 -5.857 1.00 98.19 86 GLY A CA 1
ATOM 679 C C . GLY A 1 86 ? -12.080 -6.569 -5.086 1.00 98.19 86 GLY A C 1
ATOM 680 O O . GLY A 1 86 ? -12.941 -6.042 -4.380 1.00 98.19 86 GLY A O 1
ATOM 681 N N . ILE A 1 87 ? -10.852 -6.052 -5.205 1.00 98.56 87 ILE A N 1
ATOM 682 C CA . ILE A 1 87 ? -10.484 -4.750 -4.636 1.00 98.56 87 ILE A CA 1
ATOM 683 C C . ILE A 1 87 ? -11.203 -3.650 -5.421 1.00 98.56 87 ILE A C 1
ATOM 685 O O . ILE A 1 87 ? -11.097 -3.576 -6.645 1.00 98.56 87 ILE A O 1
ATOM 689 N N . LYS A 1 88 ? -11.934 -2.785 -4.712 1.00 98.31 88 LYS A N 1
ATOM 690 C CA . LYS A 1 88 ? -12.814 -1.781 -5.330 1.00 98.31 88 LYS A CA 1
ATOM 691 C C . LYS A 1 88 ? -12.069 -0.536 -5.824 1.00 98.31 88 LYS A C 1
ATOM 693 O O . LYS A 1 88 ? -12.432 0.003 -6.865 1.00 98.31 88 LYS A O 1
ATOM 698 N N . THR A 1 89 ? -11.039 -0.073 -5.109 1.00 98.25 89 THR A N 1
ATOM 699 C CA . THR A 1 89 ? -10.245 1.108 -5.503 1.00 98.25 89 THR A CA 1
ATOM 700 C C . THR A 1 89 ? -8.763 0.946 -5.194 1.00 98.25 89 THR A C 1
ATOM 702 O O . THR A 1 89 ? -8.401 0.438 -4.132 1.00 98.25 89 THR A O 1
ATOM 705 N N . LEU A 1 90 ? -7.923 1.460 -6.095 1.00 98.12 90 LEU A N 1
ATOM 706 C CA . LEU A 1 90 ? -6.507 1.743 -5.864 1.00 98.12 90 LEU A CA 1
ATOM 707 C C . LEU A 1 90 ? -6.335 3.260 -5.723 1.00 98.12 90 LEU A C 1
ATOM 709 O O . LEU A 1 90 ? -6.936 4.017 -6.482 1.00 98.12 90 LEU A O 1
ATOM 713 N N . TYR A 1 91 ? -5.556 3.690 -4.735 1.00 97.81 91 TYR A N 1
ATOM 714 C CA . TYR A 1 91 ? -5.413 5.085 -4.340 1.00 97.81 91 TYR A CA 1
ATOM 715 C C . TYR A 1 91 ? -4.051 5.652 -4.743 1.00 97.81 91 TYR A C 1
ATOM 717 O O . TYR A 1 91 ? -3.930 6.195 -5.839 1.00 97.81 91 TYR A O 1
ATOM 725 N N . TYR A 1 92 ? -3.020 5.519 -3.902 1.00 97.56 92 TYR A N 1
ATOM 726 C CA . TYR A 1 92 ? -1.683 5.984 -4.257 1.00 97.56 92 TYR A CA 1
ATOM 727 C C . TYR A 1 92 ? -0.815 4.878 -4.840 1.00 97.56 92 TYR A C 1
ATOM 729 O O . TYR A 1 92 ? -0.737 3.758 -4.330 1.00 97.56 92 TYR A O 1
ATOM 737 N N . HIS A 1 93 ? -0.086 5.263 -5.880 1.00 96.38 93 HIS A N 1
ATOM 738 C CA . HIS A 1 93 ? 1.076 4.556 -6.376 1.00 96.38 93 HIS A CA 1
ATOM 739 C C . HIS A 1 93 ? 2.325 5.202 -5.767 1.00 96.38 93 HIS A C 1
ATOM 741 O O . HIS A 1 93 ? 2.662 6.333 -6.109 1.00 96.38 93 HIS A O 1
ATOM 747 N N . ASN A 1 94 ? 2.988 4.512 -4.841 1.00 95.44 94 ASN A N 1
ATOM 748 C CA . ASN A 1 94 ? 4.203 5.003 -4.201 1.00 95.44 94 ASN A CA 1
ATOM 749 C C . ASN A 1 94 ? 5.428 4.427 -4.909 1.00 95.44 94 ASN A C 1
ATOM 751 O O . ASN A 1 94 ? 5.627 3.213 -4.903 1.00 95.44 94 ASN A O 1
ATOM 755 N N . THR A 1 95 ? 6.276 5.297 -5.440 1.00 94.75 95 THR A N 1
ATOM 756 C CA . THR A 1 95 ? 7.588 4.918 -5.968 1.00 94.75 95 THR A CA 1
ATOM 757 C C . THR A 1 95 ? 8.650 5.361 -4.976 1.00 94.75 95 THR A C 1
ATOM 759 O O . THR A 1 95 ? 8.638 6.521 -4.568 1.00 94.75 95 THR A O 1
ATOM 762 N N . ARG A 1 96 ? 9.549 4.463 -4.562 1.00 92.56 96 ARG A N 1
ATOM 763 C CA . ARG A 1 96 ? 10.681 4.846 -3.711 1.00 92.56 96 ARG A CA 1
ATOM 764 C C . ARG A 1 96 ? 11.631 5.717 -4.527 1.00 92.56 96 ARG A C 1
ATOM 766 O O . ARG A 1 96 ? 12.160 5.280 -5.543 1.00 92.56 96 ARG A O 1
ATOM 773 N N . ASP A 1 97 ? 11.819 6.947 -4.087 1.00 80.88 97 ASP A N 1
ATOM 774 C CA . ASP A 1 97 ? 12.649 7.973 -4.724 1.00 80.88 97 ASP A CA 1
ATOM 775 C C . ASP A 1 97 ? 14.049 8.081 -4.098 1.00 80.88 97 ASP A C 1
ATOM 777 O O . ASP A 1 97 ? 14.881 8.853 -4.565 1.00 80.88 97 ASP A O 1
ATOM 781 N N . GLY A 1 98 ? 14.327 7.290 -3.056 1.00 70.69 98 GLY A N 1
ATOM 782 C CA . GLY A 1 98 ? 15.612 7.292 -2.359 1.00 70.69 98 GLY A CA 1
ATOM 783 C C . GLY A 1 98 ? 15.825 8.512 -1.463 1.00 70.69 98 GLY A C 1
ATOM 784 O O . GLY A 1 98 ? 16.925 8.677 -0.940 1.00 70.69 98 GLY A O 1
ATOM 785 N N . SER A 1 99 ? 14.801 9.343 -1.229 1.00 62.59 99 SER A N 1
ATOM 786 C CA . SER A 1 99 ? 14.883 10.474 -0.300 1.00 62.59 99 SER A CA 1
ATOM 787 C C . SER A 1 99 ? 14.724 10.018 1.159 1.00 62.59 99 SER A C 1
ATOM 789 O O . SER A 1 99 ? 13.907 10.557 1.913 1.00 62.59 99 SER A O 1
ATOM 791 N N . ASP A 1 100 ? 15.473 8.993 1.568 1.00 54.53 100 ASP A N 1
ATOM 792 C CA . ASP A 1 100 ? 15.509 8.548 2.958 1.00 54.53 100 ASP A CA 1
ATOM 793 C C . ASP A 1 100 ? 16.186 9.642 3.806 1.00 54.53 100 ASP A C 1
ATOM 795 O O . ASP A 1 100 ? 17.390 9.654 4.037 1.00 54.53 100 ASP A O 1
ATOM 799 N N . THR A 1 101 ? 15.374 10.572 4.314 1.00 47.78 101 THR A N 1
ATOM 800 C CA . THR A 1 101 ? 15.673 11.444 5.463 1.00 47.78 101 THR A CA 1
ATOM 801 C C . THR A 1 101 ? 16.898 12.360 5.346 1.00 47.78 101 THR A C 1
ATOM 803 O O . THR A 1 101 ? 17.750 12.398 6.228 1.00 47.78 101 THR A O 1
ATOM 806 N N . SER A 1 102 ? 16.893 13.227 4.339 1.00 40.47 102 SER A N 1
ATOM 807 C CA . SER A 1 102 ? 17.463 14.573 4.470 1.00 40.47 102 SER A CA 1
ATOM 808 C C . SER A 1 102 ? 16.496 15.585 3.862 1.00 40.47 102 SER A C 1
ATOM 810 O O . SER A 1 102 ? 16.756 16.180 2.819 1.00 40.47 102 SER A O 1
ATOM 812 N N . GLU A 1 103 ? 15.354 15.786 4.527 1.00 45.66 103 GLU A N 1
ATOM 813 C CA . GLU A 1 103 ? 14.780 17.134 4.549 1.00 45.66 103 GLU A CA 1
ATOM 814 C C . GLU A 1 103 ? 15.737 17.974 5.401 1.00 45.66 103 GLU A C 1
ATOM 816 O O . GLU A 1 103 ? 15.559 18.123 6.607 1.00 45.66 103 GLU A O 1
ATOM 821 N N . ASP A 1 104 ? 16.842 18.384 4.772 1.00 35.56 104 ASP A N 1
ATOM 822 C CA . ASP A 1 104 ? 17.756 19.392 5.288 1.00 35.56 104 ASP A CA 1
ATOM 823 C C . ASP A 1 104 ? 16.929 20.623 5.679 1.00 35.56 104 ASP A C 1
ATOM 825 O O . ASP A 1 104 ? 15.984 20.989 4.968 1.00 35.56 104 ASP A O 1
ATOM 829 N N . ASP A 1 105 ? 17.296 21.260 6.791 1.00 42.66 105 ASP A N 1
ATOM 830 C CA . ASP A 1 105 ? 16.802 22.561 7.262 1.00 42.66 105 ASP A CA 1
ATOM 831 C C . ASP A 1 105 ? 17.141 23.669 6.239 1.00 42.66 105 ASP A C 1
ATOM 833 O O . ASP A 1 105 ? 17.965 24.556 6.462 1.00 42.66 105 ASP A 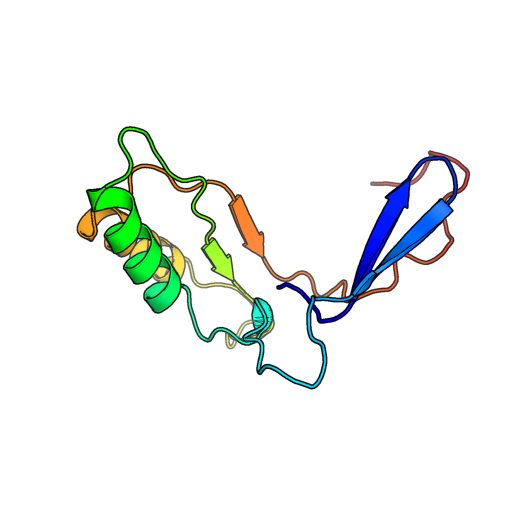O 1
ATOM 837 N N . GLY A 1 106 ? 16.530 23.598 5.060 1.00 39.66 106 GLY A N 1
ATOM 838 C CA . GLY A 1 106 ? 16.975 24.282 3.854 1.00 39.66 106 GLY A CA 1
ATOM 839 C C . GLY A 1 106 ? 15.843 24.925 3.070 1.00 39.66 106 GLY A C 1
ATOM 840 O O . GLY A 1 106 ? 15.924 24.985 1.848 1.00 39.66 106 GLY A O 1
ATOM 841 N N . CYS A 1 107 ? 14.774 25.404 3.718 1.00 48.22 107 CYS A N 1
ATOM 842 C CA . CYS A 1 107 ? 13.860 26.340 3.053 1.00 48.22 107 CYS A CA 1
ATOM 843 C C . CYS A 1 107 ? 12.982 27.153 4.019 1.00 48.22 107 CYS A C 1
ATOM 845 O O . CYS A 1 107 ? 11.766 26.991 4.075 1.00 48.22 107 CYS A O 1
ATOM 847 N N . ALA A 1 108 ? 13.585 28.098 4.745 1.00 45.81 108 ALA A N 1
ATOM 848 C CA . ALA A 1 108 ? 12.841 29.151 5.449 1.00 45.81 108 ALA A CA 1
ATOM 849 C C . ALA A 1 108 ? 12.355 30.292 4.519 1.00 45.81 108 ALA A C 1
ATOM 851 O O . ALA A 1 108 ? 11.770 31.265 4.986 1.00 45.81 108 ALA A O 1
ATOM 852 N N . GLY A 1 109 ? 12.575 30.199 3.202 1.00 47.56 109 GLY A N 1
ATOM 853 C CA . GLY A 1 109 ? 12.124 31.191 2.223 1.00 47.56 109 GLY A CA 1
ATOM 854 C C . GLY A 1 109 ? 11.511 30.499 1.014 1.00 47.56 109 GLY A C 1
ATOM 855 O O . GLY A 1 109 ? 12.237 29.942 0.199 1.00 47.56 109 GLY A O 1
ATOM 856 N N . GLY A 1 110 ? 10.179 30.509 0.925 1.00 44.56 110 GLY A N 1
ATOM 857 C CA . GLY A 1 110 ? 9.380 29.764 -0.052 1.00 44.56 110 GLY A CA 1
ATOM 858 C C . GLY A 1 110 ? 9.596 30.158 -1.516 1.00 44.56 110 GLY A C 1
ATOM 859 O O . GLY A 1 110 ? 8.720 30.768 -2.122 1.00 44.56 110 GLY A O 1
ATOM 860 N N . ALA A 1 111 ? 10.737 29.782 -2.095 1.00 41.66 111 ALA A N 1
ATOM 861 C CA . ALA A 1 111 ? 11.084 30.122 -3.473 1.00 41.66 111 ALA A CA 1
ATOM 862 C C . ALA A 1 111 ? 11.714 28.986 -4.298 1.00 41.66 111 ALA A C 1
ATOM 864 O O . ALA A 1 111 ? 12.008 29.215 -5.467 1.00 41.66 111 ALA A O 1
ATOM 865 N N . CYS A 1 112 ? 11.895 27.769 -3.771 1.00 43.84 112 CYS A N 1
ATOM 866 C CA . CYS A 1 112 ? 12.591 26.715 -4.521 1.00 43.84 112 CYS A CA 1
ATOM 867 C C . CYS A 1 112 ? 11.863 25.363 -4.500 1.00 43.84 112 CYS A C 1
ATOM 869 O O . CYS A 1 112 ? 12.122 24.515 -3.653 1.00 43.84 112 CYS A O 1
ATOM 871 N N . LYS A 1 113 ? 11.002 25.156 -5.502 1.00 38.09 113 LYS A N 1
ATOM 872 C CA . LYS A 1 113 ? 10.839 23.874 -6.207 1.00 38.09 113 LYS A CA 1
ATOM 873 C C . LYS A 1 113 ? 10.565 24.185 -7.683 1.00 38.09 113 LYS A C 1
ATOM 875 O O . LYS A 1 113 ? 9.481 24.659 -8.017 1.00 38.09 113 LYS A O 1
ATOM 880 N N . LEU A 1 114 ? 11.573 23.960 -8.522 1.00 34.19 114 LEU A N 1
ATOM 881 C CA . LEU A 1 114 ? 11.419 23.539 -9.915 1.00 34.19 114 LEU A CA 1
ATOM 882 C C . LEU A 1 114 ? 11.743 22.047 -9.946 1.00 34.19 114 LEU A C 1
ATOM 884 O O . LEU A 1 114 ? 12.713 21.672 -9.248 1.00 34.19 114 LEU A O 1
#

Radius of gyration: 17.44 Å; chains: 1; bounding box: 37×42×39 Å

pLDDT: mean 87.61, std 18.1, range [34.19, 98.62]

Sequence (114 aa):
PRGLVSTKGNKDGLYKQVVPEIGQVDYELLWDIPNNRGYLELVAIMQKFVDQSISTNTNYDPARFADGRVPVQVLLQDLALAYKLGIKTLYYHNTRDGSDTSEDDGCAGGACKL

Secondary structure (DSSP, 8-state):
---SEEEEEETTEEEEEEPTTBTTB----TTTS--SHHHHHHHHHHHTT-SS---EEEEE-GGGSTTSS--HHHHHHHHHHHHHTT---EEEEEE--S--S---S--SSS----